Protein AF-A0A4Q3WD97-F1 (afdb_monomer)

Structure (mmCIF, N/CA/C/O backbone):
data_AF-A0A4Q3WD97-F1
#
_entry.id   AF-A0A4Q3WD97-F1
#
loop_
_atom_site.group_PDB
_atom_site.id
_atom_site.type_symbol
_atom_site.label_atom_id
_atom_site.label_alt_id
_atom_site.label_comp_id
_atom_site.label_asym_id
_atom_site.label_entity_id
_atom_site.label_seq_id
_atom_site.pdbx_PDB_ins_code
_atom_site.Cartn_x
_atom_site.Cartn_y
_atom_site.Cartn_z
_atom_site.occupancy
_atom_site.B_iso_or_equiv
_atom_site.auth_seq_id
_atom_site.auth_comp_id
_atom_site.auth_asym_id
_atom_site.auth_atom_id
_atom_site.pdbx_PDB_model_num
ATOM 1 N N . MET A 1 1 ? -26.151 -2.861 24.722 1.00 45.12 1 MET A N 1
ATOM 2 C CA . MET A 1 1 ? -24.803 -2.492 24.239 1.00 45.12 1 MET A CA 1
ATOM 3 C C . MET A 1 1 ? -24.646 -3.102 22.858 1.00 45.12 1 MET A C 1
ATOM 5 O O . MET A 1 1 ? -24.414 -4.295 22.760 1.00 45.12 1 MET A O 1
ATOM 9 N N . THR A 1 2 ? -24.924 -2.342 21.799 1.00 53.34 2 THR A N 1
ATOM 10 C CA . THR A 1 2 ? -24.772 -2.821 20.419 1.00 53.34 2 THR A CA 1
ATOM 11 C C . THR A 1 2 ? -23.291 -2.823 20.069 1.00 53.34 2 THR A C 1
ATOM 13 O O . THR A 1 2 ? -22.684 -1.759 19.933 1.00 53.34 2 THR A O 1
ATOM 16 N N . ASP A 1 3 ? -22.718 -4.017 19.967 1.00 64.19 3 ASP A N 1
ATOM 17 C CA . ASP A 1 3 ? -21.412 -4.245 19.364 1.00 64.19 3 ASP A CA 1
ATOM 18 C C . ASP A 1 3 ? -21.515 -3.862 17.880 1.00 64.19 3 ASP A C 1
ATOM 20 O O . ASP A 1 3 ? -22.035 -4.607 17.052 1.00 64.19 3 ASP A O 1
ATOM 24 N N . ALA A 1 4 ? -21.184 -2.608 17.568 1.00 68.44 4 ALA A N 1
ATOM 25 C CA . ALA A 1 4 ? -21.216 -2.120 16.199 1.00 68.44 4 ALA A CA 1
ATOM 26 C C . ALA A 1 4 ? -20.106 -2.842 15.434 1.00 68.44 4 ALA A C 1
ATOM 28 O O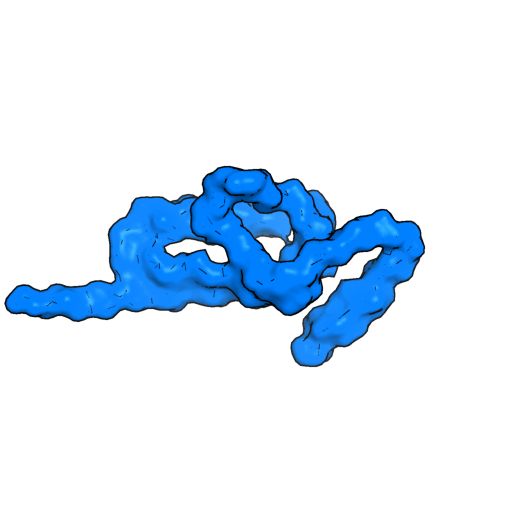 . ALA A 1 4 ? -18.926 -2.598 15.687 1.00 68.44 4 ALA A O 1
ATOM 29 N N . THR A 1 5 ? -20.505 -3.744 14.540 1.00 78.19 5 THR A N 1
ATOM 30 C CA . THR A 1 5 ? -19.606 -4.577 13.743 1.00 78.19 5 THR A CA 1
ATOM 31 C C . THR A 1 5 ? -18.562 -3.697 13.045 1.00 78.19 5 THR A C 1
ATOM 33 O O . THR A 1 5 ? -18.937 -2.667 12.474 1.00 78.19 5 THR A O 1
ATOM 36 N N . PRO A 1 6 ? -17.264 -4.053 13.086 1.00 86.06 6 PRO A N 1
ATOM 37 C CA . PRO A 1 6 ? -16.230 -3.247 12.454 1.00 86.06 6 PRO A CA 1
ATOM 38 C C . PRO A 1 6 ? -16.464 -3.144 10.942 1.00 86.06 6 PRO A C 1
ATOM 40 O O . PRO A 1 6 ? -16.797 -4.130 10.280 1.00 86.06 6 PRO A O 1
ATOM 43 N N . MET A 1 7 ? -16.281 -1.942 10.391 1.00 93.56 7 MET A N 1
ATOM 44 C CA . MET A 1 7 ? -16.327 -1.707 8.950 1.00 93.56 7 MET A CA 1
ATOM 45 C C . MET A 1 7 ? -15.125 -2.386 8.295 1.00 93.56 7 MET A C 1
ATOM 47 O O . MET A 1 7 ? -13.983 -2.105 8.658 1.00 93.56 7 MET A O 1
ATOM 51 N N . ARG A 1 8 ? -15.383 -3.241 7.304 1.00 95.00 8 ARG A N 1
ATOM 52 C CA . ARG A 1 8 ? -14.342 -3.945 6.549 1.00 95.00 8 ARG A CA 1
ATOM 53 C C . ARG A 1 8 ? -14.001 -3.189 5.274 1.00 95.00 8 ARG A C 1
ATOM 55 O O . ARG A 1 8 ? -14.898 -2.846 4.506 1.00 95.00 8 ARG A O 1
ATOM 62 N N . ILE A 1 9 ? -12.716 -2.940 5.055 1.00 96.19 9 ILE A N 1
ATOM 63 C CA . ILE A 1 9 ? -12.183 -2.206 3.908 1.00 96.19 9 ILE A CA 1
ATOM 64 C C . ILE A 1 9 ? -11.120 -3.081 3.253 1.00 96.19 9 ILE A C 1
ATOM 66 O O . ILE A 1 9 ? -10.105 -3.389 3.872 1.00 96.19 9 ILE A O 1
ATOM 70 N N . MET A 1 10 ? -11.347 -3.468 1.999 1.00 96.94 10 MET A N 1
ATOM 71 C CA . MET A 1 10 ? -10.412 -4.289 1.236 1.00 96.94 10 MET A CA 1
ATOM 72 C C . MET A 1 10 ? -9.904 -3.513 0.025 1.00 96.94 10 MET A C 1
ATOM 74 O O . MET A 1 10 ? -10.697 -3.062 -0.800 1.00 96.94 10 MET A O 1
ATOM 78 N N . PHE A 1 11 ? -8.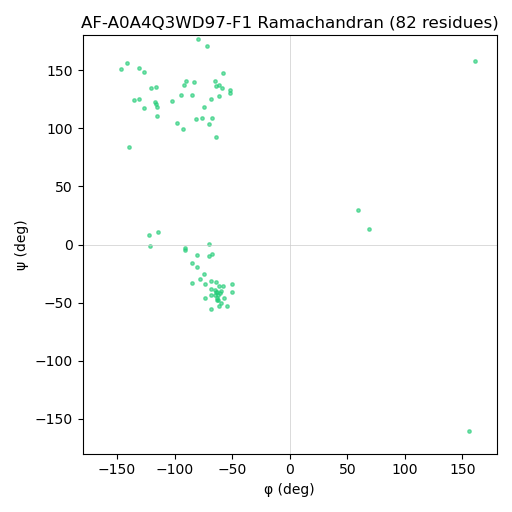587 -3.364 -0.073 1.00 97.31 11 PHE A N 1
ATOM 79 C CA . PHE A 1 11 ? -7.913 -2.824 -1.248 1.00 97.31 11 PHE A CA 1
ATOM 80 C C . PHE A 1 11 ? -7.526 -3.957 -2.197 1.00 97.31 11 PHE A C 1
ATOM 82 O O . PHE A 1 11 ? -7.020 -4.989 -1.750 1.00 97.31 11 PHE A O 1
ATOM 89 N N . ASP A 1 12 ? -7.735 -3.751 -3.494 1.00 95.06 12 ASP A N 1
ATOM 90 C CA . ASP A 1 12 ? -7.322 -4.690 -4.534 1.00 95.06 12 ASP A CA 1
ATOM 91 C C . ASP A 1 12 ? -5.823 -4.577 -4.871 1.00 95.06 12 ASP A C 1
ATOM 93 O O . ASP A 1 12 ? -5.081 -3.737 -4.352 1.00 95.06 12 ASP A O 1
ATOM 97 N N . HIS A 1 13 ? -5.372 -5.457 -5.759 1.00 93.25 13 HIS A N 1
ATOM 98 C CA . HIS A 1 13 ? -3.977 -5.635 -6.138 1.00 93.25 13 HIS A CA 1
ATOM 99 C C . HIS A 1 13 ? -3.450 -4.622 -7.155 1.00 93.25 13 HIS A C 1
ATOM 101 O O . HIS A 1 13 ? -2.229 -4.501 -7.292 1.00 93.25 13 HIS A O 1
ATOM 107 N N . GLN A 1 14 ? -4.321 -3.930 -7.899 1.00 93.06 14 GLN A N 1
ATOM 108 C CA . GLN A 1 14 ? -3.984 -3.290 -9.174 1.00 93.06 14 GLN A CA 1
ATOM 109 C C . GLN A 1 14 ? -2.795 -2.348 -9.033 1.00 93.06 14 GLN A C 1
ATOM 111 O O . GLN A 1 14 ? -1.794 -2.479 -9.741 1.00 93.06 14 GLN A O 1
ATOM 116 N N . ILE A 1 15 ? -2.865 -1.421 -8.077 1.00 94.75 15 ILE A N 1
ATOM 117 C CA . ILE A 1 15 ? -1.816 -0.417 -7.910 1.00 94.75 15 ILE A CA 1
ATOM 118 C C . ILE A 1 15 ? -0.533 -0.996 -7.303 1.00 94.75 15 ILE A C 1
ATOM 120 O O . ILE A 1 15 ? 0.569 -0.579 -7.671 1.00 94.75 15 ILE A O 1
ATOM 124 N N . PHE A 1 16 ? -0.661 -1.986 -6.417 1.00 94.00 1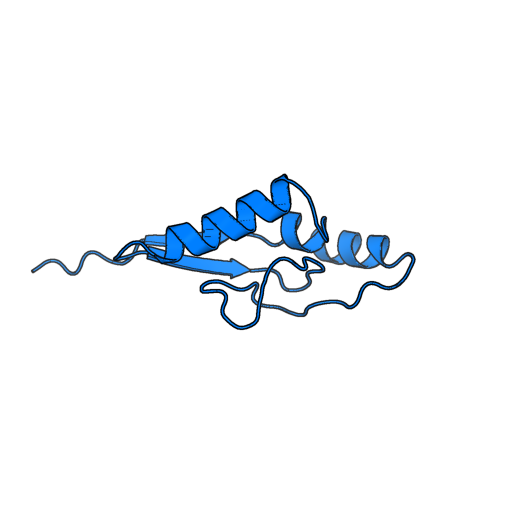6 PHE A N 1
ATOM 125 C CA . PHE A 1 16 ? 0.473 -2.620 -5.740 1.00 94.00 16 PHE A CA 1
ATOM 126 C C . PHE A 1 16 ? 1.255 -3.564 -6.666 1.00 94.00 16 PHE A C 1
ATOM 128 O O . PHE A 1 16 ? 2.456 -3.780 -6.475 1.00 94.00 16 PHE A O 1
ATOM 135 N N . GLY A 1 17 ? 0.596 -4.095 -7.695 1.00 90.88 17 GLY A N 1
ATOM 136 C CA . GLY A 1 17 ? 1.224 -4.811 -8.799 1.00 90.88 17 GLY A CA 1
ATOM 137 C C . GLY A 1 17 ? 1.725 -3.892 -9.918 1.00 90.88 17 GLY A C 1
ATOM 138 O O . GLY A 1 17 ? 2.760 -4.167 -10.515 1.00 90.88 17 GLY A O 1
ATOM 139 N N . ALA A 1 18 ? 1.052 -2.774 -10.197 1.00 88.69 18 ALA A N 1
ATOM 140 C CA . ALA A 1 18 ? 1.426 -1.894 -11.307 1.00 88.69 18 ALA A CA 1
ATOM 141 C C . ALA A 1 18 ? 2.634 -0.987 -11.007 1.00 88.69 18 ALA A C 1
ATOM 143 O O . ALA A 1 18 ? 3.364 -0.604 -11.928 1.00 88.69 18 ALA A O 1
ATOM 144 N N . GLN A 1 19 ? 2.846 -0.599 -9.742 1.00 90.38 19 GLN A N 1
ATOM 145 C CA . GLN A 1 19 ? 3.852 0.398 -9.366 1.00 90.38 19 GLN A CA 1
ATOM 146 C C . GLN A 1 19 ? 4.753 -0.050 -8.210 1.00 90.38 19 GLN A C 1
ATOM 148 O O . GLN A 1 19 ? 4.298 -0.300 -7.095 1.00 90.38 19 GLN A O 1
ATOM 153 N N . LYS A 1 20 ? 6.071 -0.009 -8.448 1.00 90.50 20 LYS A N 1
ATOM 154 C CA . LYS A 1 2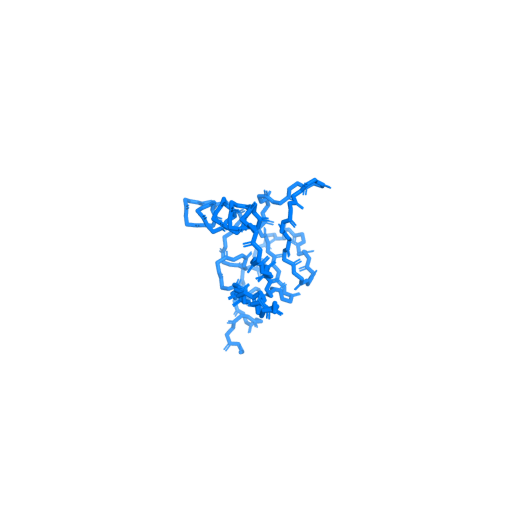0 ? 7.096 -0.097 -7.391 1.00 90.50 20 LYS A CA 1
ATOM 155 C C . LYS A 1 20 ? 6.989 1.052 -6.395 1.00 90.50 20 LYS A C 1
ATOM 157 O O . LYS 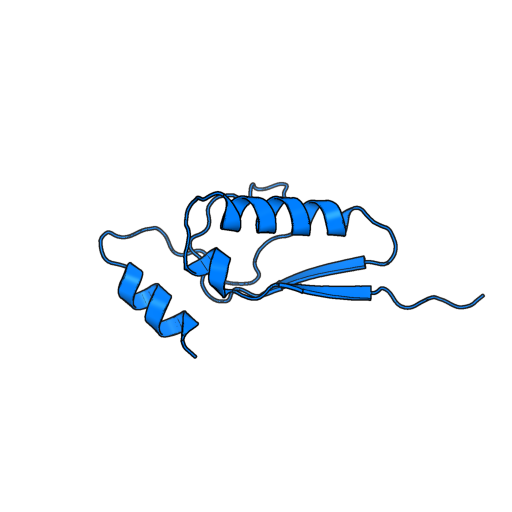A 1 20 ? 6.932 0.850 -5.189 1.00 90.50 20 LYS A O 1
ATOM 162 N N . TYR A 1 21 ? 6.995 2.247 -6.975 1.00 92.94 21 TYR A N 1
ATOM 163 C CA . TYR A 1 21 ? 6.966 3.556 -6.356 1.00 92.94 21 TYR A CA 1
ATOM 164 C C . TYR A 1 21 ? 6.177 4.478 -7.285 1.00 92.94 21 TYR A C 1
ATOM 166 O O . TYR A 1 21 ? 6.177 4.290 -8.506 1.00 92.94 21 TYR A O 1
ATOM 174 N N . GLY A 1 22 ? 5.522 5.480 -6.716 1.00 93.75 22 GLY A N 1
ATOM 175 C CA . GLY A 1 22 ? 4.684 6.419 -7.450 1.00 93.75 22 GLY A CA 1
ATOM 176 C C . GLY A 1 22 ? 3.717 7.128 -6.512 1.00 93.75 22 GLY A C 1
ATOM 177 O O . GLY A 1 22 ? 3.416 6.627 -5.433 1.00 93.75 22 GLY A O 1
ATOM 178 N N . GLY A 1 23 ? 3.217 8.297 -6.918 1.00 96.94 23 GLY A N 1
ATOM 179 C CA . GLY A 1 23 ? 2.288 9.073 -6.088 1.00 96.94 23 GLY A CA 1
ATOM 180 C C . GLY A 1 23 ? 1.006 8.306 -5.753 1.00 96.94 23 GLY A C 1
ATOM 181 O O . GLY A 1 23 ? 0.557 8.337 -4.613 1.00 96.94 23 GLY A O 1
ATOM 182 N N . ILE A 1 24 ? 0.468 7.556 -6.721 1.00 96.56 24 ILE A N 1
ATOM 183 C CA . ILE A 1 24 ? -0.755 6.766 -6.538 1.00 96.56 24 ILE A CA 1
ATOM 184 C C . ILE A 1 24 ? -0.491 5.607 -5.569 1.00 96.56 24 ILE A C 1
ATOM 186 O O . ILE A 1 24 ? -1.142 5.523 -4.535 1.00 96.56 24 ILE A O 1
ATOM 190 N N . SER A 1 25 ? 0.501 4.752 -5.836 1.00 96.06 25 SER A N 1
ATOM 191 C CA . SER A 1 25 ? 0.840 3.655 -4.911 1.00 96.06 25 SER A CA 1
ATOM 192 C C . SER A 1 25 ? 1.207 4.138 -3.504 1.00 96.06 25 SER A C 1
ATOM 194 O O . SER A 1 25 ? 0.817 3.501 -2.527 1.00 96.06 25 SER A O 1
ATOM 196 N N . ARG A 1 26 ? 1.881 5.290 -3.380 1.00 97.19 26 ARG A N 1
ATOM 197 C CA . ARG A 1 26 ? 2.141 5.920 -2.080 1.00 97.19 26 ARG A CA 1
ATOM 198 C C . ARG A 1 26 ? 0.848 6.338 -1.389 1.00 97.19 26 ARG A C 1
ATOM 200 O O . ARG A 1 26 ? 0.692 6.062 -0.209 1.00 97.19 26 ARG A O 1
ATOM 207 N N . TYR A 1 27 ? -0.075 6.977 -2.105 1.00 97.69 27 TYR A N 1
ATOM 208 C CA . TYR A 1 27 ? -1.364 7.377 -1.544 1.00 97.69 27 TYR A CA 1
ATOM 209 C C . TYR A 1 27 ? -2.125 6.179 -0.972 1.00 97.69 27 TYR A C 1
ATOM 211 O O . TYR A 1 27 ? -2.592 6.245 0.159 1.00 97.69 27 TYR A O 1
ATOM 219 N N . PHE A 1 28 ? -2.186 5.067 -1.707 1.00 97.69 28 PHE A N 1
ATOM 220 C CA . PHE A 1 28 ? -2.841 3.847 -1.232 1.00 97.69 28 PHE A CA 1
ATOM 221 C C . PHE A 1 28 ? -2.150 3.246 -0.000 1.00 97.69 28 PHE A C 1
ATOM 223 O O . PHE A 1 28 ? -2.840 2.848 0.934 1.00 97.69 28 PHE A O 1
ATOM 230 N N . TYR A 1 29 ? -0.814 3.241 0.038 1.00 97.19 29 TYR A N 1
ATOM 231 C CA . TYR A 1 29 ? -0.044 2.831 1.217 1.00 97.19 29 TYR A CA 1
ATOM 232 C C . TYR A 1 29 ? -0.349 3.698 2.454 1.00 97.19 29 TYR A C 1
ATOM 234 O O . TYR A 1 29 ? -0.647 3.168 3.527 1.00 97.19 29 TYR A O 1
ATOM 242 N N . GLU A 1 30 ? -0.293 5.025 2.321 1.00 97.62 30 GLU A N 1
ATOM 243 C CA . GLU A 1 30 ? -0.558 5.949 3.433 1.00 97.62 30 GLU A CA 1
ATOM 244 C C . GLU A 1 30 ? -2.018 5.830 3.893 1.00 97.62 30 GLU A C 1
ATOM 246 O O . GLU A 1 30 ? -2.298 5.740 5.089 1.00 97.62 30 GLU A O 1
ATOM 251 N N . LEU A 1 31 ? -2.958 5.759 2.943 1.00 97.44 31 LEU A N 1
ATOM 252 C CA . LEU A 1 31 ? -4.388 5.660 3.215 1.00 97.44 31 LEU A CA 1
ATOM 253 C C . LEU A 1 31 ? -4.733 4.376 3.970 1.00 97.44 31 LEU A C 1
ATOM 255 O O . LEU A 1 31 ? -5.443 4.445 4.972 1.00 97.44 31 LEU A O 1
ATOM 259 N N . SER A 1 32 ? -4.233 3.217 3.532 1.00 97.06 32 SER A N 1
ATOM 260 C CA . SER A 1 32 ? -4.517 1.947 4.206 1.00 97.06 32 SER A CA 1
ATOM 261 C C . SER A 1 32 ? -3.987 1.946 5.640 1.00 97.06 32 SER A C 1
ATOM 263 O O . SER A 1 32 ? -4.697 1.550 6.563 1.00 97.06 32 SER A O 1
ATOM 265 N N . ASN A 1 33 ? -2.765 2.448 5.849 1.00 96.25 33 ASN A N 1
ATOM 266 C CA . ASN A 1 33 ? -2.157 2.517 7.178 1.00 96.25 33 ASN A CA 1
ATOM 267 C C . ASN A 1 33 ? -2.862 3.530 8.084 1.00 96.25 33 ASN A C 1
ATOM 269 O O . ASN A 1 33 ? -3.054 3.249 9.266 1.00 96.25 33 ASN A O 1
ATOM 273 N N . HIS A 1 34 ? -3.285 4.674 7.543 1.00 96.38 34 HIS A N 1
ATOM 274 C CA . HIS A 1 34 ? -4.040 5.671 8.292 1.00 96.38 34 HIS A CA 1
ATOM 275 C C . HIS A 1 34 ? -5.441 5.160 8.657 1.00 96.38 34 HIS A C 1
ATOM 277 O O . HIS A 1 34 ? -5.865 5.296 9.803 1.00 96.38 34 HIS A O 1
ATOM 283 N N . LEU A 1 35 ? -6.152 4.504 7.733 1.00 95.75 35 LEU A N 1
ATOM 284 C CA . LEU A 1 35 ? -7.467 3.912 8.005 1.00 95.75 35 LEU A CA 1
ATOM 285 C C . LEU A 1 35 ? -7.408 2.837 9.094 1.00 95.75 35 LEU A C 1
ATOM 287 O O . LEU A 1 35 ? -8.313 2.778 9.923 1.00 95.75 35 LEU A O 1
ATOM 291 N N . ALA A 1 36 ? -6.326 2.062 9.151 1.00 94.62 36 ALA A N 1
ATOM 292 C CA . ALA A 1 36 ? -6.103 1.074 10.204 1.00 94.62 36 ALA A CA 1
ATOM 293 C C . ALA A 1 36 ? -5.859 1.679 11.602 1.00 94.62 36 ALA A C 1
ATOM 295 O O . ALA A 1 36 ? -5.800 0.940 12.580 1.00 94.62 36 ALA A O 1
ATOM 296 N N . THR A 1 37 ? -5.707 3.005 11.729 1.00 94.69 37 THR A N 1
ATOM 297 C CA . THR A 1 37 ? -5.598 3.671 13.041 1.00 94.69 37 THR A CA 1
ATOM 298 C C . THR A 1 37 ? -6.946 3.989 13.683 1.00 94.69 37 THR A C 1
ATOM 300 O O . THR A 1 37 ? -6.995 4.276 14.877 1.00 94.69 37 THR A O 1
ATOM 303 N N . PHE A 1 38 ? -8.041 3.951 12.921 1.00 93.25 38 PHE A N 1
ATOM 304 C CA . PHE A 1 38 ? -9.362 4.259 13.457 1.00 93.25 38 PHE A CA 1
ATOM 305 C C . PHE A 1 38 ? -9.965 3.035 14.140 1.00 93.25 38 PHE A C 1
ATOM 307 O O . PHE A 1 38 ? -9.904 1.921 13.618 1.00 93.25 38 PHE A O 1
ATOM 314 N N . GLU A 1 39 ? -10.625 3.260 15.274 1.00 86.75 39 GLU A N 1
ATOM 315 C CA . GLU A 1 39 ? -11.397 2.216 15.939 1.00 86.75 39 GLU A CA 1
ATOM 316 C C . GLU A 1 39 ? -12.481 1.649 15.011 1.00 86.75 39 GLU A C 1
ATOM 318 O O . GLU A 1 39 ? -13.067 2.361 14.189 1.00 86.75 39 GLU A O 1
ATOM 323 N N . LYS A 1 40 ? -12.773 0.353 15.179 1.00 87.19 40 LYS A N 1
ATOM 324 C CA . LYS A 1 40 ? -13.821 -0.372 14.441 1.00 87.19 40 LYS A CA 1
ATOM 325 C C . LYS A 1 40 ? -13.638 -0.370 12.915 1.00 87.19 40 LYS A C 1
ATOM 327 O O . LYS A 1 40 ? -14.627 -0.453 12.185 1.00 87.19 40 LYS A O 1
ATOM 332 N N . LYS A 1 41 ? -12.396 -0.310 12.426 1.00 89.62 41 LYS A N 1
ATOM 333 C CA . LYS A 1 41 ? -12.057 -0.576 11.022 1.00 89.62 41 LYS A CA 1
ATOM 334 C C . LYS A 1 41 ? -11.154 -1.797 10.918 1.00 89.62 41 LYS A C 1
ATOM 336 O O . LYS A 1 41 ? -10.198 -1.931 11.673 1.00 89.62 41 LYS A O 1
ATOM 341 N N . ASP A 1 42 ? -11.468 -2.656 9.963 1.00 93.69 42 ASP A N 1
ATOM 342 C CA . ASP A 1 42 ? -10.674 -3.818 9.583 1.00 93.69 42 ASP A CA 1
ATOM 343 C C . ASP A 1 42 ? -10.195 -3.598 8.147 1.00 93.69 42 ASP A C 1
ATOM 345 O O . ASP A 1 42 ? -11.011 -3.515 7.225 1.00 93.69 42 ASP A O 1
ATOM 349 N N . VAL A 1 43 ? -8.891 -3.370 7.979 1.00 96.88 43 VAL A N 1
ATOM 350 C CA . VAL A 1 43 ? -8.301 -2.927 6.712 1.00 96.88 43 VAL A CA 1
ATOM 351 C C . VAL A 1 43 ? -7.355 -3.991 6.189 1.00 96.88 43 VAL A C 1
ATOM 353 O O . VAL A 1 43 ? -6.344 -4.305 6.815 1.00 96.88 43 VAL A O 1
ATOM 356 N N . GLU A 1 44 ? -7.647 -4.484 4.992 1.00 97.00 44 GLU A N 1
ATOM 357 C CA . GLU A 1 44 ? -6.847 -5.498 4.319 1.00 97.00 44 GLU A CA 1
ATOM 358 C C . GLU A 1 44 ? -6.455 -5.042 2.913 1.00 97.00 44 GLU A C 1
ATOM 360 O O . GLU A 1 44 ? -7.187 -4.321 2.236 1.00 97.00 44 GLU A O 1
ATOM 365 N N . ILE A 1 45 ? -5.288 -5.487 2.456 1.00 97.56 45 ILE A N 1
ATOM 366 C CA . ILE A 1 45 ? -4.865 -5.356 1.063 1.00 97.56 45 ILE A CA 1
ATOM 367 C C . ILE A 1 45 ? -4.750 -6.769 0.510 1.00 97.56 45 ILE A C 1
ATOM 369 O O . ILE A 1 45 ? -3.933 -7.556 0.992 1.00 97.56 45 ILE A O 1
ATOM 373 N N . PHE A 1 46 ? -5.543 -7.094 -0.502 1.00 96.12 46 PHE A N 1
ATOM 374 C CA . PHE A 1 46 ? -5.446 -8.360 -1.209 1.00 96.12 46 PHE A CA 1
ATOM 375 C C . PHE A 1 46 ? -4.642 -8.156 -2.490 1.00 96.12 46 PHE A C 1
ATOM 377 O O . PHE A 1 46 ? -5.132 -7.583 -3.459 1.00 96.12 46 PHE A O 1
ATOM 384 N N . ALA A 1 47 ? -3.390 -8.613 -2.481 1.00 93.75 47 ALA A N 1
ATOM 385 C CA . ALA A 1 47 ? -2.524 -8.559 -3.650 1.00 93.75 47 ALA A CA 1
ATOM 386 C C . ALA A 1 47 ? -1.713 -9.853 -3.762 1.00 93.75 47 ALA A C 1
ATOM 388 O O . ALA A 1 47 ? -0.569 -9.888 -3.305 1.00 93.75 47 ALA A O 1
ATOM 389 N N . PRO A 1 48 ? -2.285 -10.916 -4.368 1.00 90.69 48 PRO A N 1
ATOM 390 C CA . PRO A 1 48 ? -1.638 -12.224 -4.492 1.00 90.69 48 PRO A CA 1
ATOM 391 C C . PRO A 1 48 ? -0.219 -12.143 -5.046 1.00 90.69 48 PRO A C 1
ATOM 393 O O . PRO A 1 48 ? 0.655 -12.902 -4.630 1.00 90.69 48 PRO A O 1
ATOM 396 N N . VAL A 1 49 ? 0.009 -11.190 -5.949 1.00 90.62 49 VAL A N 1
ATOM 397 C CA . VAL A 1 49 ? 1.312 -10.848 -6.495 1.00 90.62 49 VAL A CA 1
ATOM 398 C C . VAL A 1 49 ? 1.460 -9.331 -6.510 1.00 90.62 49 VAL A C 1
ATOM 400 O O . VAL A 1 49 ? 0.650 -8.625 -7.107 1.00 90.62 49 VAL A O 1
ATOM 403 N N . TYR A 1 50 ? 2.515 -8.818 -5.884 1.00 92.50 50 TYR A N 1
ATOM 404 C CA . TYR A 1 50 ? 2.795 -7.383 -5.856 1.00 92.50 50 TYR A CA 1
ATOM 405 C C . TYR A 1 50 ? 4.290 -7.090 -5.984 1.00 92.50 50 TYR A C 1
ATOM 407 O O . TYR A 1 50 ? 5.140 -7.923 -5.672 1.00 92.50 50 TYR A O 1
ATOM 415 N N . ILE A 1 51 ? 4.608 -5.885 -6.459 1.00 92.06 51 ILE A N 1
ATOM 416 C CA . ILE A 1 51 ? 5.988 -5.392 -6.625 1.00 92.06 51 ILE A CA 1
ATOM 417 C C . ILE A 1 51 ? 6.242 -4.105 -5.835 1.00 92.06 51 ILE A C 1
ATOM 419 O O . ILE A 1 51 ? 7.329 -3.534 -5.925 1.00 92.06 51 ILE A O 1
ATOM 423 N N . ASN A 1 52 ? 5.217 -3.592 -5.150 1.00 94.44 52 ASN A N 1
ATOM 424 C CA . ASN A 1 52 ? 5.304 -2.347 -4.410 1.00 94.44 52 ASN A CA 1
ATOM 425 C C . ASN A 1 52 ? 6.295 -2.443 -3.242 1.00 94.44 52 ASN A C 1
ATOM 427 O O . ASN A 1 52 ? 6.364 -3.451 -2.537 1.00 94.44 52 ASN A O 1
ATOM 431 N N . GLU A 1 53 ? 7.045 -1.364 -3.036 1.00 94.56 53 GLU A N 1
ATOM 432 C CA . GLU A 1 53 ? 8.157 -1.304 -2.087 1.00 94.56 53 GLU A CA 1
ATOM 433 C C . GLU A 1 53 ? 7.910 -0.330 -0.920 1.00 94.56 53 GLU A C 1
ATOM 435 O O . GLU A 1 53 ? 8.835 -0.040 -0.168 1.00 94.56 53 GLU A O 1
ATOM 440 N N . TYR A 1 54 ? 6.687 0.191 -0.743 1.00 95.31 54 TYR A N 1
ATOM 441 C CA . TYR A 1 54 ? 6.387 1.130 0.348 1.00 95.31 54 TYR A CA 1
ATOM 442 C C . TYR A 1 54 ? 6.149 0.470 1.709 1.00 95.31 54 TYR A C 1
ATOM 444 O O . TYR A 1 54 ? 6.045 1.196 2.685 1.00 95.31 54 TYR A O 1
ATOM 452 N N . PHE A 1 55 ? 6.051 -0.859 1.799 1.00 94.06 55 PHE A N 1
ATOM 453 C CA . PHE A 1 55 ? 5.665 -1.558 3.030 1.00 94.06 55 PHE A CA 1
ATOM 454 C C . PHE A 1 55 ? 6.886 -1.971 3.873 1.00 94.06 55 PHE A C 1
ATOM 456 O O . PHE A 1 55 ? 7.489 -3.003 3.559 1.00 94.06 55 PHE A O 1
ATOM 463 N N . PRO A 1 56 ? 7.254 -1.210 4.926 1.00 91.75 56 PRO A N 1
ATOM 464 C CA . PRO A 1 56 ? 8.286 -1.614 5.876 1.00 91.75 56 PRO A CA 1
ATOM 465 C C . PRO A 1 56 ? 7.826 -2.754 6.797 1.00 91.75 56 PRO A C 1
ATOM 467 O O . PRO A 1 56 ? 6.643 -3.110 6.864 1.00 91.75 56 PRO A O 1
ATOM 470 N N . ASP A 1 57 ? 8.781 -3.296 7.555 1.00 88.81 57 ASP A N 1
ATOM 471 C CA . ASP A 1 57 ? 8.579 -4.396 8.503 1.00 88.81 57 ASP A CA 1
ATOM 472 C C . ASP A 1 57 ? 7.769 -4.043 9.759 1.00 88.81 57 ASP A C 1
ATOM 474 O O . ASP A 1 57 ? 7.489 -4.922 10.573 1.00 88.81 57 ASP A O 1
ATOM 478 N N . ASP A 1 58 ? 7.307 -2.811 9.896 1.00 90.44 58 ASP A N 1
ATOM 479 C CA . ASP A 1 58 ? 6.434 -2.340 10.971 1.00 90.44 58 ASP A CA 1
ATOM 480 C C . ASP A 1 58 ? 5.112 -1.744 10.448 1.00 90.44 58 ASP A C 1
ATOM 482 O O . ASP A 1 58 ? 4.316 -1.214 11.225 1.00 90.44 58 ASP A O 1
ATOM 486 N N . ALA A 1 59 ? 4.832 -1.860 9.142 1.00 91.50 59 ALA A N 1
ATOM 487 C CA . ALA A 1 59 ? 3.585 -1.370 8.559 1.00 91.50 59 ALA A CA 1
ATOM 488 C C . ALA A 1 59 ? 2.360 -2.036 9.208 1.00 91.50 59 ALA A C 1
ATOM 490 O O . ALA A 1 59 ? 2.311 -3.264 9.342 1.00 91.50 59 ALA A O 1
ATOM 491 N N . ARG A 1 60 ? 1.348 -1.221 9.546 1.00 93.62 60 ARG A N 1
ATOM 492 C CA . ARG A 1 60 ? 0.080 -1.678 10.144 1.00 93.62 60 ARG A CA 1
ATOM 493 C C . ARG A 1 60 ? -0.712 -2.558 9.189 1.00 93.62 60 ARG A C 1
ATOM 495 O O . ARG A 1 60 ? -1.315 -3.536 9.612 1.00 93.62 60 ARG A O 1
ATOM 502 N N . VAL A 1 61 ? -0.709 -2.193 7.909 1.00 95.62 61 VAL A N 1
ATOM 503 C CA . VAL A 1 61 ? -1.376 -2.944 6.844 1.00 95.62 61 VAL A CA 1
ATOM 504 C C . VAL A 1 61 ? -0.341 -3.354 5.815 1.00 95.62 61 VAL A C 1
ATOM 506 O O . VAL A 1 61 ? 0.482 -2.538 5.397 1.00 95.62 61 VAL A O 1
ATOM 509 N N . ARG A 1 62 ? -0.405 -4.615 5.382 1.00 95.75 62 ARG A N 1
ATOM 510 C CA . ARG A 1 62 ? 0.444 -5.157 4.320 1.00 95.75 62 ARG A CA 1
ATOM 511 C C . ARG A 1 62 ? -0.374 -5.897 3.271 1.00 95.75 62 ARG A C 1
ATOM 513 O O . ARG A 1 62 ? -1.412 -6.466 3.618 1.00 95.75 62 ARG A O 1
ATOM 520 N N . PRO A 1 63 ? 0.107 -5.947 2.018 1.00 95.62 63 PRO A N 1
ATOM 521 C CA . PRO A 1 63 ? -0.489 -6.792 1.002 1.00 95.62 63 PRO A CA 1
ATOM 522 C C . PRO A 1 63 ? -0.399 -8.263 1.402 1.00 95.62 63 PRO A C 1
ATOM 524 O O . PRO A 1 63 ? 0.675 -8.769 1.728 1.00 95.62 63 PRO A O 1
ATOM 527 N N . ARG A 1 64 ? -1.534 -8.957 1.363 1.00 95.19 64 ARG A N 1
ATOM 528 C CA . ARG A 1 64 ? -1.605 -10.412 1.475 1.00 95.19 64 ARG A CA 1
ATOM 529 C C . ARG A 1 64 ? -1.289 -11.023 0.115 1.00 95.19 64 ARG A C 1
ATOM 531 O O . ARG A 1 64 ? -2.104 -10.936 -0.801 1.00 95.19 64 ARG A O 1
ATOM 538 N N . GLY A 1 65 ? -0.112 -11.634 0.009 1.00 91.94 65 GLY A N 1
ATOM 539 C CA . GLY A 1 65 ? 0.360 -12.334 -1.182 1.00 91.94 65 GLY A CA 1
ATOM 540 C C . GLY A 1 65 ? 1.882 -12.404 -1.244 1.00 91.94 65 GLY A C 1
ATOM 541 O O . GLY A 1 65 ? 2.567 -12.247 -0.233 1.00 91.94 65 GLY A O 1
ATOM 542 N N . PHE A 1 66 ? 2.414 -12.641 -2.439 1.00 90.88 66 PHE A N 1
ATOM 543 C CA . PHE A 1 66 ? 3.841 -12.811 -2.680 1.00 90.88 66 PHE A CA 1
ATOM 544 C C . PHE A 1 66 ? 4.455 -11.547 -3.280 1.00 90.88 66 PHE A C 1
ATOM 546 O O . PHE A 1 66 ? 4.059 -11.082 -4.354 1.00 90.88 66 PHE A O 1
ATOM 553 N N . LYS A 1 67 ? 5.476 -11.018 -2.599 1.00 91.75 67 LYS A N 1
ATOM 554 C CA . LYS A 1 67 ? 6.308 -9.939 -3.131 1.00 91.75 67 LYS A CA 1
ATOM 555 C C . LYS A 1 67 ? 7.245 -10.503 -4.193 1.00 91.75 67 LYS A C 1
ATOM 557 O O . LYS A 1 67 ? 8.092 -11.344 -3.892 1.00 91.75 67 LYS A O 1
ATOM 562 N N . LEU A 1 68 ? 7.116 -10.032 -5.427 1.00 87.69 68 LEU A N 1
ATOM 563 C CA . LEU A 1 68 ? 8.027 -10.405 -6.503 1.00 87.69 68 LEU A CA 1
ATOM 564 C C . LEU A 1 68 ? 9.271 -9.505 -6.488 1.00 87.69 68 LEU A C 1
ATOM 566 O O . LEU A 1 68 ? 9.132 -8.279 -6.543 1.00 87.69 68 LEU A O 1
ATOM 570 N N . PRO A 1 69 ? 10.490 -10.077 -6.494 1.00 76.31 69 PRO A N 1
ATOM 571 C CA . PRO A 1 69 ? 11.696 -9.299 -6.730 1.00 76.31 69 PRO A CA 1
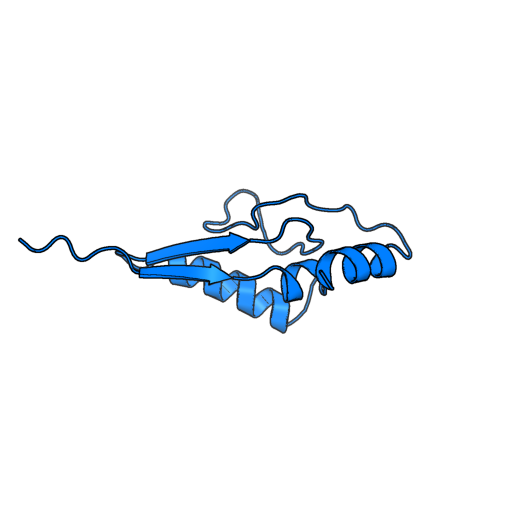ATOM 572 C C . PRO A 1 69 ? 11.657 -8.735 -8.153 1.00 76.31 69 PRO A C 1
ATOM 574 O O . PRO A 1 69 ? 11.292 -9.424 -9.110 1.00 76.31 69 PRO A O 1
ATOM 577 N N . GLN A 1 70 ? 12.023 -7.466 -8.315 1.00 67.50 70 GLN A N 1
ATOM 578 C CA . GLN A 1 70 ? 12.006 -6.843 -9.634 1.00 67.50 70 GLN A CA 1
ATOM 579 C C . GLN A 1 70 ? 13.096 -7.397 -10.539 1.00 67.50 70 GLN A C 1
ATOM 581 O O . GLN A 1 70 ? 14.260 -7.014 -10.441 1.00 67.50 70 GLN A O 1
ATOM 586 N N . LEU A 1 71 ? 12.685 -8.249 -11.473 1.00 65.12 71 LEU A N 1
ATOM 587 C CA . LEU A 1 71 ? 13.519 -8.680 -12.582 1.00 65.12 71 LEU A CA 1
ATOM 588 C C . LEU A 1 71 ? 13.327 -7.728 -13.774 1.00 65.12 71 LEU A C 1
ATOM 590 O O . LEU A 1 71 ? 12.199 -7.312 -14.064 1.00 65.12 71 LEU A O 1
ATOM 594 N N . PRO A 1 72 ? 14.394 -7.389 -14.517 1.00 57.25 72 PRO A N 1
ATOM 595 C CA . PRO A 1 72 ? 14.255 -6.676 -15.779 1.00 57.25 72 PRO A CA 1
ATOM 596 C C . PRO A 1 72 ? 13.245 -7.395 -16.684 1.00 57.25 72 PRO A C 1
ATOM 598 O O . PRO A 1 72 ? 13.341 -8.602 -16.890 1.00 57.25 72 PRO A O 1
ATOM 601 N N . ARG A 1 73 ? 12.283 -6.646 -17.243 1.00 63.00 73 ARG A N 1
ATOM 602 C CA . ARG A 1 73 ? 11.203 -7.154 -18.120 1.00 63.00 73 ARG A CA 1
ATOM 603 C C . ARG A 1 73 ? 10.139 -8.044 -17.444 1.00 63.00 73 ARG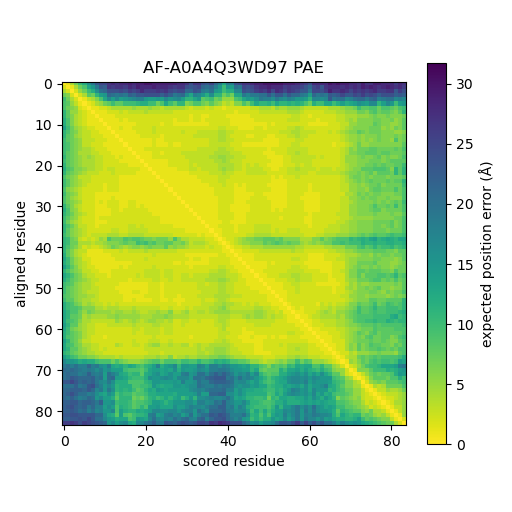 A C 1
ATOM 605 O O . ARG A 1 73 ? 9.319 -8.612 -18.161 1.00 63.00 73 ARG A O 1
ATOM 612 N N . SER A 1 74 ? 10.055 -8.106 -16.110 1.00 65.69 74 SER A N 1
ATOM 613 C CA . SER A 1 74 ? 8.987 -8.853 -15.408 1.00 65.69 74 SER A CA 1
ATOM 614 C C . SER A 1 74 ? 7.590 -8.233 -15.522 1.00 65.69 74 SER A C 1
ATOM 616 O O . SER A 1 74 ? 6.609 -8.884 -15.176 1.00 65.69 74 SER A O 1
ATOM 618 N N . ARG A 1 75 ? 7.482 -7.006 -16.053 1.00 63.97 75 ARG A N 1
ATOM 619 C CA . ARG A 1 75 ? 6.224 -6.253 -16.184 1.00 63.97 75 ARG A CA 1
ATOM 620 C C . ARG A 1 75 ? 5.099 -7.071 -16.830 1.00 63.97 75 ARG A C 1
ATOM 622 O O . ARG A 1 75 ? 3.990 -7.065 -16.325 1.00 63.97 75 ARG A O 1
ATOM 629 N N . ARG A 1 76 ? 5.408 -7.863 -17.865 1.00 63.22 76 ARG A N 1
ATOM 630 C CA . ARG A 1 76 ? 4.422 -8.723 -18.549 1.00 63.22 76 ARG A CA 1
ATOM 631 C C . ARG A 1 76 ? 3.832 -9.816 -17.653 1.00 63.22 76 ARG A C 1
ATOM 633 O O . ARG A 1 76 ? 2.686 -10.193 -17.849 1.00 63.22 76 ARG A O 1
ATOM 640 N N . ILE A 1 77 ? 4.610 -10.328 -16.698 1.00 64.19 77 ILE A N 1
ATOM 641 C CA . ILE A 1 77 ? 4.165 -11.365 -15.756 1.00 64.19 77 ILE A CA 1
ATOM 642 C C . ILE A 1 77 ? 3.214 -10.738 -14.740 1.00 64.19 77 ILE A C 1
ATOM 644 O O . ILE A 1 77 ? 2.140 -11.271 -14.486 1.00 64.19 77 ILE A O 1
ATOM 648 N N . THR A 1 78 ? 3.595 -9.579 -14.199 1.00 61.53 78 THR A N 1
ATOM 649 C CA . THR A 1 78 ? 2.752 -8.836 -13.263 1.00 61.53 78 THR A CA 1
ATOM 650 C C . THR A 1 78 ? 1.449 -8.385 -13.923 1.00 61.53 78 THR A C 1
ATOM 652 O O . THR A 1 78 ? 0.391 -8.531 -13.323 1.00 61.53 78 THR A O 1
ATOM 655 N N . ASP A 1 79 ? 1.503 -7.923 -15.175 1.00 63.06 79 ASP A N 1
ATOM 656 C CA . ASP A 1 79 ? 0.312 -7.550 -15.940 1.00 63.06 79 ASP A CA 1
ATOM 657 C C . ASP A 1 79 ? -0.601 -8.771 -16.165 1.00 63.06 79 ASP A C 1
ATOM 659 O O . ASP A 1 79 ? -1.789 -8.702 -15.865 1.00 63.06 79 ASP A O 1
ATOM 663 N N . ALA A 1 80 ? -0.060 -9.920 -16.594 1.00 63.50 80 ALA A N 1
ATOM 664 C CA . ALA A 1 80 ? -0.850 -11.128 -16.859 1.00 63.50 80 ALA A CA 1
ATOM 665 C C . ALA A 1 80 ? -1.596 -11.661 -15.622 1.00 63.50 80 ALA A C 1
ATOM 667 O O . ALA A 1 80 ? -2.764 -12.023 -15.729 1.00 63.50 80 ALA A O 1
ATOM 668 N N . VAL A 1 81 ? -0.948 -11.675 -14.452 1.00 64.12 81 VAL A N 1
ATOM 669 C CA . VAL A 1 81 ? -1.573 -12.131 -13.194 1.00 64.12 81 VAL A CA 1
ATOM 670 C C . VAL A 1 81 ? -2.670 -11.171 -12.730 1.00 6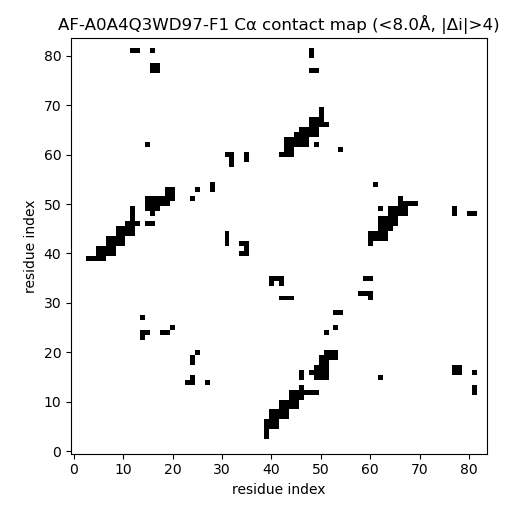4.12 81 VAL A C 1
ATOM 672 O O . VAL A 1 81 ? -3.662 -11.603 -12.156 1.00 64.12 81 VAL A O 1
ATOM 675 N N . ASN A 1 82 ? -2.521 -9.878 -13.018 1.00 56.06 82 ASN A N 1
ATOM 676 C CA . ASN A 1 82 ? -3.437 -8.841 -12.551 1.00 56.06 82 ASN A CA 1
ATOM 677 C C . ASN A 1 82 ? -4.591 -8.540 -13.520 1.00 56.06 82 ASN A C 1
ATOM 679 O O . ASN A 1 82 ? -5.428 -7.699 -13.195 1.00 56.06 82 ASN A O 1
ATOM 683 N N . THR A 1 83 ? -4.614 -9.189 -14.693 1.00 59.47 83 THR A N 1
ATOM 684 C CA . THR A 1 83 ? -5.713 -9.101 -15.676 1.00 59.47 83 THR A CA 1
ATOM 685 C C . THR A 1 83 ? -6.785 -10.183 -15.450 1.00 59.47 83 THR A C 1
ATOM 687 O O . THR A 1 83 ? -7.787 -10.193 -16.163 1.00 59.47 83 THR A O 1
ATOM 690 N N . MET A 1 84 ? -6.564 -11.104 -14.502 1.00 47.56 84 MET A N 1
ATOM 691 C CA . MET A 1 84 ? -7.519 -12.148 -14.102 1.00 47.56 84 MET A CA 1
ATOM 692 C C . MET A 1 84 ? -8.503 -11.668 -13.038 1.00 47.56 84 MET A C 1
ATOM 694 O O . MET A 1 84 ? -8.112 -10.815 -12.209 1.00 47.56 84 MET A O 1
#

Foldseek 3Di:
DDPPAAAEEEAEAVLQLQDQDDPVVVVVQVVQQVQLVDPRYDGAYAHQEGQHDPDDPPGPYDYDHDHDDDDVPCSVVSVVVRVD

Mean predicted aligned error: 6.44 Å

Solvent-accessible surface area (backbone atoms only — not comparable to full-atom values): 5033 Å² total; per-residue (Å²): 135,82,83,73,75,55,50,76,45,77,42,72,29,64,51,38,36,74,27,53,73,50,73,66,46,45,50,54,55,53,48,48,40,55,53,53,71,45,85,60,44,46,59,47,32,48,16,66,54,25,46,46,68,83,70,60,100,80,52,86,46,61,66,48,57,44,77,53,80,91,52,92,82,44,62,63,58,49,49,59,65,67,73,107

Radius of gyration: 14.28 Å; Cα contacts (8 Å, |Δ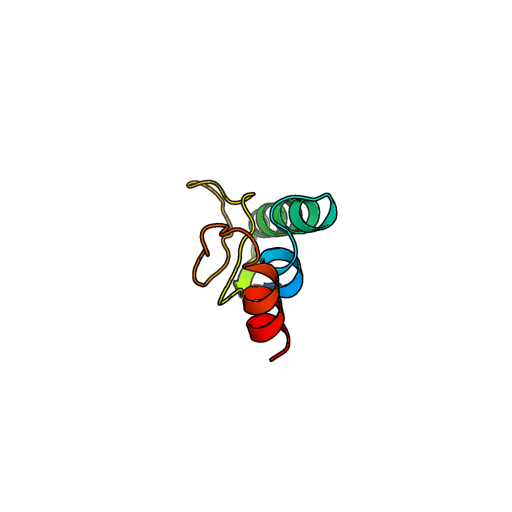i|>4): 127; chains: 1; bounding box: 39×22×43 Å

Secondary structure (DSSP, 8-state):
----PPEEEEE-SHHHHH-SS-HHHHHHHHHHHHHTTSTTEEEEEEEEEE------TT-SS-EEEEEPP--TTTHHHHHHHHT-

Nearest PDB structures (foldseek):
  3a1i-assembly1_A-2  TM=5.285E-01  e=2.533E+00  Rhodococcus sp. N-771
  2gu2-assembly1_A  TM=4.160E-01  e=2.533E+00  Rattus norvegicus
  2df4-assembly1_A  TM=4.966E-01  e=8.372E+00  Staphylococcus aureus
  3nh4-assembly1_A-2  TM=3.299E-01  e=2.892E+00  Mus musculus

pLDDT: mean 85.94, std 14.34, range [45.12, 97.69]

Sequence (84 aa):
MTDATPMRIMFDHQIFGAQKYGGISRYFYELSNHLATFEKKDVEIFAPVYINEYFPDDARVRPRGFKLPQLPRSRRITDAVNTM